Protein AF-A0A3D3GDN1-F1 (afdb_monomer_lite)

pLDDT: mean 72.66, std 16.27, range [39.16, 92.0]

Structure (mmCIF, N/CA/C/O backbone):
data_AF-A0A3D3GDN1-F1
#
_entry.id   AF-A0A3D3GDN1-F1
#
loop_
_atom_site.group_PDB
_atom_site.id
_atom_site.type_symbol
_atom_site.label_atom_id
_atom_site.label_alt_id
_atom_site.label_comp_id
_atom_site.label_asym_id
_atom_site.label_entity_id
_atom_site.label_seq_id
_atom_site.pdbx_PDB_ins_code
_atom_site.Cartn_x
_atom_site.Cartn_y
_atom_site.Cartn_z
_atom_site.occupancy
_atom_site.B_iso_or_equiv
_atom_site.auth_seq_id
_atom_site.auth_comp_id
_atom_site.auth_asym_id
_atom_site.auth_atom_id
_atom_site.pdbx_PDB_model_num
ATOM 1 N N . MET A 1 1 ? 65.503 -4.364 -22.700 1.00 39.16 1 MET A N 1
ATOM 2 C CA . MET A 1 1 ? 64.624 -5.143 -21.797 1.00 39.16 1 MET A CA 1
ATOM 3 C C . MET A 1 1 ? 63.550 -4.217 -21.241 1.00 39.16 1 MET A C 1
ATOM 5 O O . MET A 1 1 ? 63.811 -3.523 -20.273 1.00 39.16 1 MET A O 1
ATOM 9 N N . ALA A 1 2 ? 62.378 -4.130 -21.870 1.00 42.38 2 ALA A N 1
ATOM 10 C CA . ALA A 1 2 ? 61.259 -3.349 -21.335 1.00 42.38 2 ALA A CA 1
ATOM 11 C C . ALA A 1 2 ? 59.944 -3.877 -21.921 1.00 42.38 2 ALA A C 1
ATOM 13 O O . ALA A 1 2 ? 59.512 -3.449 -22.983 1.00 42.38 2 ALA A O 1
ATOM 14 N N . ALA A 1 3 ? 59.339 -4.859 -21.256 1.00 45.28 3 ALA A N 1
ATOM 15 C CA . ALA A 1 3 ? 57.991 -5.328 -21.576 1.00 45.28 3 ALA A CA 1
ATOM 16 C C . ALA A 1 3 ? 57.360 -5.978 -20.339 1.00 45.28 3 ALA A C 1
ATOM 18 O O . ALA A 1 3 ? 57.073 -7.168 -20.299 1.00 45.28 3 ALA A O 1
ATOM 19 N N . LYS A 1 4 ? 57.179 -5.192 -19.282 1.00 48.88 4 LYS A N 1
ATOM 20 C CA . LYS A 1 4 ? 56.295 -5.524 -18.163 1.00 48.88 4 LYS A CA 1
ATOM 21 C C . LYS A 1 4 ? 55.679 -4.210 -17.737 1.00 48.88 4 LYS A C 1
ATOM 23 O O . LYS A 1 4 ? 56.418 -3.378 -17.253 1.00 48.88 4 LYS A O 1
ATOM 28 N N . ILE A 1 5 ? 54.395 -4.022 -18.026 1.00 53.03 5 ILE A N 1
ATOM 29 C CA . ILE A 1 5 ? 53.394 -3.143 -17.380 1.00 53.03 5 ILE A CA 1
ATOM 30 C C . ILE A 1 5 ? 52.288 -2.983 -18.433 1.00 53.03 5 ILE A C 1
ATOM 32 O O . ILE A 1 5 ? 52.270 -1.987 -19.136 1.00 53.03 5 ILE A O 1
ATOM 36 N N . ARG A 1 6 ? 51.416 -3.986 -18.625 1.00 49.91 6 ARG A N 1
ATOM 37 C CA . ARG A 1 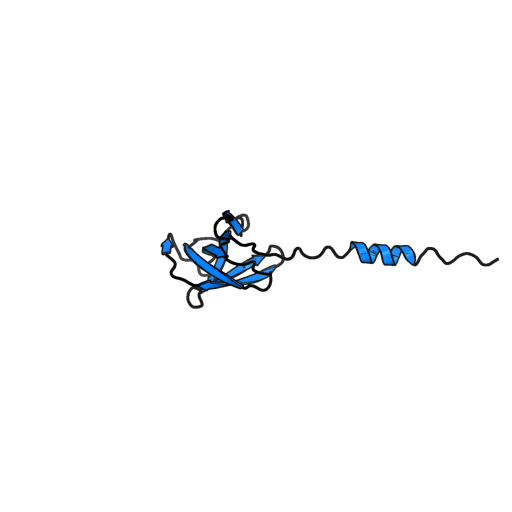6 ? 50.116 -3.835 -19.334 1.00 49.91 6 ARG A CA 1
ATOM 38 C C . ARG A 1 6 ? 49.084 -4.904 -18.930 1.00 49.91 6 ARG A C 1
ATOM 40 O O . ARG A 1 6 ? 48.305 -5.342 -19.760 1.00 49.91 6 ARG A O 1
ATOM 47 N N . PHE A 1 7 ? 49.064 -5.348 -17.671 1.00 47.31 7 PHE A N 1
ATOM 48 C CA . PHE A 1 7 ? 48.069 -6.344 -17.220 1.00 47.31 7 PHE A CA 1
ATOM 49 C C . PHE A 1 7 ? 47.230 -5.926 -16.004 1.00 47.31 7 PHE A C 1
ATOM 51 O O . PHE A 1 7 ? 46.270 -6.608 -15.673 1.00 47.31 7 PHE A O 1
ATOM 58 N N . PHE A 1 8 ? 47.524 -4.783 -15.376 1.00 47.41 8 PHE A N 1
ATOM 59 C CA . PHE A 1 8 ? 46.846 -4.358 -14.140 1.00 47.41 8 PHE A CA 1
ATOM 60 C C . PHE A 1 8 ? 45.649 -3.414 -14.343 1.00 47.41 8 PHE A C 1
ATOM 62 O O . PHE A 1 8 ? 44.930 -3.126 -13.395 1.00 47.41 8 PHE A O 1
ATOM 69 N N . SER A 1 9 ? 45.423 -2.920 -15.566 1.00 50.53 9 SER A N 1
ATOM 70 C CA . SER A 1 9 ? 44.380 -1.917 -15.834 1.00 50.53 9 SER A CA 1
ATOM 71 C C . SER A 1 9 ? 43.056 -2.522 -16.316 1.00 50.53 9 SER A C 1
ATOM 73 O O . SER A 1 9 ? 42.003 -1.950 -16.052 1.00 50.53 9 SER A O 1
ATOM 75 N N . LEU A 1 10 ? 43.075 -3.696 -16.962 1.00 48.72 10 LEU A N 1
ATOM 76 C CA . LEU A 1 10 ? 41.858 -4.300 -17.523 1.00 48.72 10 LEU A CA 1
ATOM 77 C C . LEU A 1 10 ? 40.950 -4.931 -16.452 1.00 48.72 10 LEU A C 1
ATOM 79 O O . LEU A 1 10 ? 39.728 -4.916 -16.582 1.00 48.72 10 LEU A O 1
ATOM 83 N N . THR A 1 11 ? 41.528 -5.451 -15.368 1.00 52.78 11 THR A N 1
ATOM 84 C CA . THR A 1 11 ? 40.791 -6.104 -14.273 1.00 52.78 11 THR A CA 1
ATOM 85 C C . THR A 1 11 ? 40.012 -5.114 -13.405 1.00 52.78 11 THR A C 1
ATOM 87 O O . THR A 1 11 ? 38.911 -5.433 -12.964 1.00 52.78 11 THR A O 1
ATOM 90 N N . LEU A 1 12 ? 40.515 -3.889 -13.219 1.00 51.34 12 LEU A N 1
ATOM 91 C CA . LEU A 1 12 ? 39.821 -2.833 -12.465 1.00 51.34 12 LEU A CA 1
ATOM 92 C C . LEU A 1 12 ? 38.590 -2.269 -13.197 1.00 51.34 12 LEU A C 1
ATOM 94 O O . LEU A 1 12 ? 37.648 -1.805 -12.554 1.00 51.34 12 LEU A O 1
ATOM 98 N N . ILE A 1 13 ? 38.569 -2.335 -14.532 1.00 54.34 13 ILE A N 1
ATOM 99 C CA . ILE A 1 13 ? 37.426 -1.893 -15.346 1.00 54.34 13 ILE A CA 1
ATOM 100 C C . ILE A 1 13 ? 36.314 -2.955 -15.324 1.00 54.34 13 ILE A C 1
ATOM 102 O O . ILE A 1 13 ? 35.144 -2.621 -15.151 1.00 54.34 13 ILE A O 1
ATOM 106 N N . LEU A 1 14 ? 36.672 -4.242 -15.392 1.00 52.06 14 LEU A N 1
ATOM 107 C CA . LEU A 1 14 ? 35.720 -5.356 -15.278 1.00 52.06 14 LEU A CA 1
ATOM 108 C C . LEU A 1 14 ? 35.083 -5.469 -13.878 1.00 52.06 14 LEU A C 1
ATOM 110 O O . LEU A 1 14 ? 33.906 -5.812 -13.777 1.00 52.06 14 LEU A O 1
ATOM 114 N N . LEU A 1 15 ? 35.804 -5.112 -12.807 1.00 48.56 15 LEU A N 1
ATOM 115 C CA . LEU A 1 15 ? 35.264 -5.117 -11.436 1.00 48.56 15 LEU A CA 1
ATOM 116 C C . LEU A 1 15 ? 34.249 -3.981 -11.175 1.00 48.56 15 LEU A C 1
ATOM 118 O O . LEU A 1 15 ? 33.348 -4.126 -10.346 1.00 48.56 15 LEU A O 1
ATOM 122 N N . ASN A 1 16 ? 34.350 -2.869 -11.914 1.00 47.94 16 ASN A N 1
ATOM 123 C CA . ASN A 1 16 ? 33.386 -1.762 -11.849 1.00 47.94 16 ASN A CA 1
ATOM 124 C C . ASN A 1 16 ? 32.097 -2.037 -12.643 1.00 47.94 16 ASN A C 1
ATOM 126 O O . ASN A 1 16 ? 31.041 -1.521 -12.286 1.00 47.94 16 ASN A O 1
ATOM 130 N N . LEU A 1 17 ? 32.148 -2.887 -13.674 1.00 51.25 17 LEU A N 1
ATOM 131 C CA . LEU A 1 17 ? 30.966 -3.264 -14.462 1.00 51.25 17 LEU A CA 1
ATOM 132 C C . LEU A 1 17 ? 30.055 -4.276 -13.747 1.00 51.25 17 LEU A C 1
ATOM 134 O O . LEU A 1 17 ? 28.857 -4.299 -14.006 1.00 51.25 17 LEU A O 1
ATOM 138 N N . PHE A 1 18 ? 30.590 -5.073 -12.816 1.00 48.44 18 PHE A N 1
ATOM 139 C CA . PHE A 1 18 ? 29.822 -6.094 -12.085 1.00 48.44 18 PHE A CA 1
ATOM 140 C C . PHE A 1 18 ? 29.262 -5.641 -10.727 1.00 48.44 18 PHE A C 1
ATOM 142 O O . PHE A 1 18 ? 28.509 -6.385 -10.098 1.00 48.44 18 PHE A O 1
ATOM 149 N N . SER A 1 19 ? 29.598 -4.430 -10.270 1.00 43.94 19 SER A N 1
ATOM 150 C CA . SER A 1 19 ? 29.193 -3.938 -8.942 1.00 43.94 19 SER A CA 1
ATOM 151 C C . SER A 1 19 ? 27.927 -3.076 -8.956 1.00 43.94 19 SER A C 1
ATOM 153 O O . SER A 1 19 ? 27.358 -2.810 -7.899 1.00 43.94 19 SER A O 1
ATOM 155 N N . PHE A 1 20 ? 27.404 -2.715 -10.133 1.00 45.59 20 PHE A N 1
ATOM 156 C CA . PHE A 1 20 ? 26.051 -2.174 -10.257 1.00 45.59 20 PHE A CA 1
ATOM 157 C C . PHE A 1 20 ? 25.032 -3.315 -10.190 1.00 45.59 20 PHE A C 1
ATOM 159 O O . PHE A 1 20 ? 24.314 -3.607 -11.145 1.00 45.59 20 PHE A O 1
ATOM 166 N N . LYS A 1 21 ? 24.924 -3.956 -9.021 1.00 44.03 21 LYS A N 1
ATOM 167 C CA . LYS A 1 21 ? 23.644 -4.542 -8.626 1.00 44.03 21 LYS A CA 1
ATOM 168 C C . LYS A 1 21 ? 22.682 -3.369 -8.471 1.00 44.03 21 LYS A C 1
ATOM 170 O O . LYS A 1 21 ? 22.596 -2.772 -7.402 1.00 44.03 21 LYS A O 1
ATOM 175 N N . LEU A 1 22 ? 22.046 -2.992 -9.584 1.00 46.28 22 LEU A N 1
ATOM 176 C CA . LEU A 1 22 ? 20.913 -2.080 -9.617 1.00 46.28 22 LEU A CA 1
ATOM 177 C C . LEU A 1 22 ? 19.978 -2.518 -8.494 1.00 46.28 22 LEU A C 1
ATOM 179 O O . LEU A 1 22 ? 19.483 -3.646 -8.510 1.00 46.28 22 LEU A O 1
ATOM 183 N N . ALA A 1 23 ? 19.786 -1.640 -7.511 1.00 48.38 23 ALA A N 1
ATOM 184 C CA . ALA A 1 23 ? 18.665 -1.747 -6.601 1.00 48.38 23 ALA A CA 1
ATOM 185 C C . ALA A 1 23 ? 17.435 -2.016 -7.470 1.00 48.38 23 ALA A C 1
ATOM 187 O O . ALA A 1 23 ? 17.150 -1.244 -8.390 1.00 48.38 23 ALA A O 1
ATOM 188 N N . SER A 1 24 ? 16.803 -3.169 -7.263 1.00 52.47 24 SER A N 1
ATOM 189 C CA . SER A 1 24 ? 15.589 -3.551 -7.968 1.00 52.47 24 SER A CA 1
ATOM 190 C C . SER A 1 24 ? 14.617 -2.387 -7.871 1.00 52.47 24 SER A C 1
ATOM 192 O O . SER A 1 24 ? 14.207 -2.020 -6.775 1.00 52.47 24 SER A O 1
ATOM 194 N N . ALA A 1 25 ? 14.300 -1.754 -8.997 1.00 57.72 25 ALA A N 1
ATOM 195 C CA . ALA A 1 25 ? 13.281 -0.724 -9.014 1.00 57.72 25 ALA A CA 1
ATOM 196 C C . ALA A 1 25 ? 11.957 -1.393 -8.624 1.00 57.72 25 ALA A C 1
ATOM 198 O O . ALA A 1 25 ? 11.444 -2.235 -9.358 1.00 57.72 25 ALA A O 1
ATOM 199 N N . PHE A 1 26 ? 11.441 -1.076 -7.439 1.00 69.00 26 PHE A N 1
ATOM 200 C CA . PHE A 1 26 ? 10.121 -1.522 -7.022 1.00 69.00 26 PHE A CA 1
ATOM 201 C C . PHE A 1 26 ? 9.060 -0.831 -7.886 1.00 69.00 26 PHE A C 1
ATOM 203 O O . PHE A 1 26 ? 8.874 0.381 -7.804 1.00 69.00 26 PHE A O 1
ATOM 210 N N . GLU A 1 27 ? 8.384 -1.589 -8.745 1.00 80.69 27 GLU A N 1
ATOM 211 C CA . GLU A 1 27 ? 7.341 -1.081 -9.637 1.00 80.69 27 GLU A CA 1
ATOM 212 C C . GLU A 1 27 ? 6.040 -1.856 -9.412 1.00 80.69 27 GLU A C 1
ATOM 214 O O . GLU A 1 27 ? 6.037 -3.088 -9.323 1.00 80.69 27 GLU A O 1
ATOM 219 N N . LEU A 1 28 ? 4.915 -1.140 -9.342 1.00 83.75 28 LEU A N 1
ATOM 220 C CA . LEU A 1 28 ? 3.599 -1.769 -9.325 1.00 83.75 28 LEU A CA 1
ATOM 221 C C . LEU A 1 28 ? 3.079 -1.867 -10.745 1.00 83.75 28 LEU A C 1
ATOM 223 O O . LEU A 1 28 ? 2.687 -0.871 -11.349 1.00 83.75 28 LEU A O 1
ATOM 227 N N . GLU A 1 29 ? 3.032 -3.081 -11.268 1.00 88.75 29 GLU A N 1
ATOM 228 C CA . GLU A 1 29 ? 2.290 -3.351 -12.494 1.00 88.75 29 GLU A CA 1
ATOM 229 C C . GLU A 1 29 ? 0.790 -3.066 -12.316 1.00 88.75 29 GLU A C 1
ATOM 231 O O . GLU A 1 29 ? 0.281 -2.890 -11.209 1.00 88.75 29 GLU A O 1
ATOM 236 N N . CYS A 1 30 ? 0.046 -3.038 -13.416 1.00 89.88 30 CYS A N 1
ATOM 237 C CA . CYS A 1 30 ? -1.406 -2.935 -13.331 1.00 89.88 30 CYS A CA 1
ATOM 238 C C . CYS A 1 30 ? -2.009 -4.195 -12.662 1.00 89.88 30 CYS A C 1
ATOM 240 O O . CYS A 1 30 ? -1.522 -5.324 -12.835 1.00 89.88 30 CYS A O 1
ATOM 242 N N . GLY A 1 31 ? -3.059 -4.012 -11.858 1.00 91.25 31 GLY A N 1
ATOM 243 C CA . GLY A 1 31 ? -3.713 -5.091 -11.120 1.00 91.25 31 GLY A CA 1
ATOM 244 C C . GLY A 1 31 ? -4.353 -4.667 -9.799 1.00 91.25 31 GLY A C 1
ATOM 245 O O . GLY A 1 31 ? -4.387 -3.495 -9.446 1.00 91.25 31 GLY A O 1
ATOM 246 N N . VAL A 1 32 ? -4.870 -5.645 -9.058 1.00 91.56 32 VAL A N 1
ATOM 247 C CA . VAL A 1 32 ? -5.396 -5.466 -7.698 1.00 91.56 32 VAL A CA 1
ATOM 248 C C . VAL A 1 32 ? -4.379 -5.986 -6.696 1.00 91.56 32 VAL A C 1
ATOM 250 O O . VAL A 1 32 ? -3.838 -7.082 -6.871 1.00 91.56 32 VAL A O 1
ATOM 253 N N . TYR A 1 33 ? -4.161 -5.218 -5.636 1.00 90.00 33 TYR A N 1
ATOM 254 C CA . TYR A 1 33 ? -3.122 -5.459 -4.649 1.00 90.00 33 TYR A CA 1
ATOM 255 C C . TYR A 1 33 ? -3.660 -5.340 -3.231 1.00 90.00 33 TYR A C 1
ATOM 257 O O . TYR A 1 33 ? -4.469 -4.463 -2.949 1.00 90.00 33 TYR A O 1
ATOM 265 N N . GLU A 1 34 ? -3.176 -6.206 -2.349 1.00 89.38 34 GLU A N 1
ATOM 266 C CA . GLU A 1 34 ? -3.214 -6.010 -0.901 1.00 89.38 34 GLU A CA 1
ATOM 267 C C . GLU A 1 34 ? -1.847 -5.505 -0.454 1.00 89.38 34 GLU A C 1
ATOM 269 O O . GLU A 1 34 ? -0.822 -6.117 -0.759 1.00 89.38 34 GLU A O 1
ATOM 274 N N . ILE A 1 35 ? -1.834 -4.367 0.231 1.00 87.94 35 ILE A N 1
ATOM 275 C CA . ILE A 1 35 ? -0.616 -3.645 0.585 1.00 87.94 35 ILE A CA 1
ATOM 276 C C . ILE A 1 35 ? -0.660 -3.303 2.064 1.00 87.94 35 ILE A C 1
ATOM 278 O O . ILE A 1 35 ? -1.633 -2.720 2.529 1.00 87.94 35 ILE A O 1
ATOM 282 N N . ILE A 1 36 ? 0.395 -3.634 2.795 1.00 85.94 36 ILE A N 1
ATOM 283 C CA . ILE A 1 36 ? 0.551 -3.249 4.192 1.00 85.94 36 ILE A CA 1
ATOM 284 C C . ILE A 1 36 ? 1.480 -2.048 4.246 1.00 85.94 36 ILE A C 1
ATOM 286 O O . ILE A 1 36 ? 2.626 -2.115 3.808 1.00 85.94 36 ILE A O 1
ATOM 290 N N . GLY A 1 37 ? 0.982 -0.939 4.776 1.00 85.38 37 GLY A N 1
ATOM 291 C CA . GLY A 1 37 ? 1.748 0.297 4.849 1.00 85.38 37 GLY A CA 1
ATOM 292 C C . GLY A 1 37 ? 1.145 1.294 5.820 1.00 85.38 37 GLY A C 1
ATOM 293 O O . GLY A 1 37 ? 0.123 1.035 6.456 1.00 85.38 37 GLY A O 1
ATOM 294 N N . ARG A 1 38 ? 1.785 2.455 5.943 1.00 85.31 38 ARG A N 1
ATOM 295 C CA . ARG A 1 38 ? 1.243 3.548 6.755 1.00 85.31 38 ARG A CA 1
ATOM 296 C C . ARG A 1 38 ? 0.221 4.304 5.920 1.00 85.31 38 ARG A C 1
ATOM 298 O O . ARG A 1 38 ? 0.600 4.935 4.937 1.00 85.31 38 ARG A O 1
ATOM 305 N N . TYR A 1 39 ? -1.047 4.234 6.303 1.00 85.12 39 TYR A N 1
ATOM 306 C CA . TYR A 1 39 ? -2.128 4.929 5.614 1.00 85.12 39 TYR A CA 1
ATOM 307 C C . TYR A 1 39 ? -2.500 6.198 6.378 1.00 85.12 39 TYR 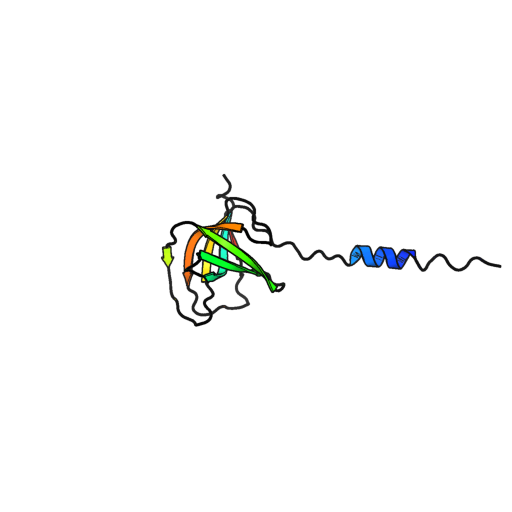A C 1
ATOM 309 O O . TYR A 1 39 ? -2.848 6.152 7.555 1.00 85.12 39 TYR A O 1
ATOM 317 N N . ASP A 1 40 ? -2.398 7.325 5.693 1.00 85.00 40 ASP A N 1
ATOM 318 C CA . ASP A 1 40 ? -2.929 8.611 6.110 1.00 85.00 40 ASP A CA 1
ATOM 319 C C . ASP A 1 40 ? -4.336 8.742 5.521 1.00 85.00 40 ASP A C 1
ATOM 321 O O . ASP A 1 40 ? -4.501 8.933 4.313 1.00 85.00 40 ASP A O 1
ATOM 325 N N . SER A 1 41 ? -5.355 8.582 6.364 1.00 80.44 41 SER A N 1
ATOM 326 C CA . SER A 1 41 ? -6.753 8.636 5.936 1.00 80.44 41 SER A CA 1
ATOM 327 C C . SER A 1 41 ? -7.232 10.043 5.587 1.00 80.44 41 SER A C 1
ATOM 329 O O . SER A 1 41 ? -8.184 10.162 4.820 1.00 80.44 41 SER A O 1
ATOM 331 N N . GLU A 1 42 ? -6.604 11.084 6.141 1.00 84.00 42 GLU A N 1
ATOM 332 C CA . GLU A 1 42 ? -6.965 12.481 5.872 1.00 84.00 42 GLU A CA 1
ATOM 333 C C . GLU A 1 42 ? -6.549 12.865 4.454 1.00 84.00 42 GLU A C 1
ATOM 335 O O . GLU A 1 42 ? -7.351 13.392 3.685 1.00 84.00 42 GLU A O 1
ATOM 340 N N . ASN A 1 43 ? -5.316 12.512 4.082 1.00 85.19 43 ASN A N 1
ATOM 341 C CA . ASN A 1 43 ? -4.761 12.803 2.760 1.00 85.19 43 ASN A CA 1
ATOM 342 C C . ASN A 1 43 ? -4.979 11.673 1.739 1.00 85.19 43 ASN A C 1
ATOM 344 O O . ASN A 1 43 ? -4.629 11.824 0.570 1.00 85.19 43 ASN A O 1
ATOM 348 N N . GLN A 1 44 ? -5.537 10.537 2.170 1.00 88.19 44 GLN A N 1
ATOM 349 C CA . GLN A 1 44 ? -5.687 9.312 1.377 1.00 88.19 44 GLN A CA 1
ATOM 350 C C . GLN A 1 44 ? -4.354 8.828 0.778 1.00 88.19 44 GLN A C 1
ATOM 352 O O . GLN A 1 44 ? -4.292 8.392 -0.370 1.00 88.19 44 GLN A O 1
ATOM 357 N N . ILE A 1 45 ? -3.267 8.897 1.551 1.00 89.12 45 ILE A N 1
ATOM 358 C CA . ILE A 1 45 ? -1.927 8.490 1.103 1.00 89.12 45 ILE A CA 1
ATOM 359 C C . ILE A 1 45 ? -1.513 7.209 1.818 1.00 89.12 45 ILE A C 1
ATOM 361 O O . ILE A 1 45 ? -1.466 7.156 3.044 1.00 89.12 45 ILE A O 1
ATOM 365 N N . LEU A 1 46 ? -1.150 6.182 1.053 1.00 88.31 46 LEU A N 1
ATOM 366 C CA . LEU A 1 46 ? -0.518 4.976 1.577 1.00 88.31 46 LEU A CA 1
ATOM 367 C C . LEU A 1 46 ? 0.984 5.004 1.301 1.00 88.31 46 LEU A C 1
ATOM 369 O O . LEU A 1 46 ? 1.417 5.026 0.152 1.00 88.31 46 LEU A O 1
ATOM 373 N N . TRP A 1 47 ? 1.778 4.945 2.362 1.00 87.06 47 TRP A N 1
ATOM 374 C CA . TRP A 1 47 ? 3.224 4.791 2.280 1.00 87.06 47 TRP A CA 1
ATOM 375 C C . TRP A 1 47 ? 3.583 3.312 2.309 1.00 87.06 47 TRP A C 1
ATOM 377 O O . TRP A 1 47 ? 3.432 2.645 3.337 1.00 87.06 47 TRP A O 1
ATOM 387 N N . VAL A 1 48 ? 4.066 2.820 1.171 1.00 82.62 48 VAL A N 1
ATOM 388 C CA . VAL A 1 48 ? 4.548 1.447 1.002 1.00 82.62 48 VAL A CA 1
ATOM 389 C C . VAL A 1 48 ? 6.050 1.439 1.240 1.00 82.62 48 VAL A C 1
ATOM 391 O O . VAL A 1 48 ? 6.772 2.223 0.622 1.00 82.62 48 VAL A O 1
ATOM 394 N N . TYR A 1 49 ? 6.522 0.589 2.147 1.00 74.94 49 TYR A N 1
ATOM 395 C CA . TYR A 1 49 ? 7.943 0.473 2.451 1.00 74.94 49 TYR A CA 1
ATOM 396 C C . TYR A 1 49 ? 8.537 -0.675 1.633 1.00 74.94 49 TYR A C 1
ATOM 398 O O . TYR A 1 49 ? 8.063 -1.806 1.678 1.00 74.94 49 TYR A O 1
ATOM 406 N N . GLU A 1 50 ? 9.585 -0.398 0.869 1.00 66.81 50 GLU A N 1
ATOM 407 C CA . GLU A 1 50 ? 10.412 -1.452 0.292 1.00 66.81 50 GLU A CA 1
ATOM 408 C C . GLU A 1 50 ? 11.373 -1.987 1.369 1.00 66.81 50 GLU A C 1
ATOM 410 O O . GLU A 1 50 ? 11.753 -1.269 2.301 1.00 66.81 50 GLU A O 1
ATOM 415 N N . SER A 1 51 ? 11.836 -3.233 1.226 1.00 55.88 51 SER A N 1
ATOM 416 C CA . SER A 1 51 ? 12.853 -3.848 2.096 1.00 55.88 51 SER A CA 1
ATOM 417 C C . SER A 1 51 ? 14.163 -3.048 2.206 1.00 55.88 51 SER A C 1
ATOM 419 O O . SER A 1 51 ? 14.976 -3.324 3.081 1.00 55.88 51 SER A O 1
ATOM 421 N N . THR A 1 52 ? 14.382 -2.066 1.326 1.00 53.31 52 THR A N 1
ATOM 422 C CA . THR A 1 52 ? 15.589 -1.231 1.203 1.00 53.31 52 THR A CA 1
ATOM 423 C C . THR A 1 52 ? 15.464 0.160 1.848 1.00 53.31 52 THR A C 1
ATOM 425 O O . THR A 1 52 ? 16.331 1.003 1.637 1.00 53.31 52 THR A O 1
ATOM 428 N N . ASN A 1 53 ? 14.426 0.418 2.658 1.00 54.59 53 ASN A N 1
ATOM 429 C CA . ASN A 1 53 ? 14.073 1.730 3.244 1.00 54.59 53 ASN A CA 1
ATOM 430 C C . ASN A 1 53 ? 13.513 2.770 2.256 1.00 54.59 53 ASN A C 1
ATOM 432 O O . ASN A 1 53 ? 13.193 3.889 2.672 1.00 54.59 53 ASN A O 1
ATOM 436 N N . ALA A 1 54 ? 13.345 2.428 0.978 1.00 59.09 54 ALA A N 1
ATOM 437 C CA . ALA A 1 54 ? 12.623 3.281 0.044 1.00 59.09 54 ALA A CA 1
ATOM 438 C C . ALA A 1 54 ? 11.131 3.316 0.416 1.00 59.09 54 ALA A C 1
ATOM 440 O O . ALA A 1 54 ? 10.527 2.287 0.719 1.00 59.09 54 ALA A O 1
ATOM 441 N N . ARG A 1 55 ? 10.536 4.514 0.423 1.00 74.88 55 ARG A N 1
ATOM 442 C CA . ARG A 1 55 ? 9.095 4.702 0.627 1.00 74.88 55 ARG A CA 1
ATOM 443 C C . ARG A 1 55 ? 8.468 5.130 -0.684 1.00 74.88 55 ARG A C 1
ATOM 445 O O . ARG A 1 55 ? 8.856 6.156 -1.236 1.00 74.88 55 ARG A O 1
ATOM 452 N N . MET A 1 56 ? 7.477 4.379 -1.135 1.00 85.00 56 MET A N 1
ATOM 453 C CA . MET A 1 56 ? 6.691 4.717 -2.310 1.00 85.00 56 MET A CA 1
ATOM 454 C C . MET A 1 56 ? 5.329 5.268 -1.859 1.00 85.00 56 MET A C 1
ATOM 456 O O . MET A 1 56 ? 4.545 4.520 -1.263 1.00 85.00 56 MET A O 1
ATOM 460 N N . PRO A 1 57 ? 5.033 6.559 -2.099 1.00 88.56 57 PRO A N 1
ATOM 461 C CA . PRO A 1 57 ? 3.721 7.125 -1.813 1.00 88.56 57 PRO A CA 1
ATOM 462 C C . PRO A 1 57 ? 2.698 6.696 -2.867 1.00 88.56 57 PRO A C 1
ATOM 464 O O . PRO A 1 57 ? 2.915 6.850 -4.069 1.00 88.56 57 PRO A O 1
ATOM 467 N N . LEU A 1 58 ? 1.550 6.205 -2.413 1.00 89.69 58 LEU A N 1
ATOM 468 C CA . LEU A 1 58 ? 0.387 5.945 -3.251 1.00 89.69 58 LEU A CA 1
ATOM 469 C C . LEU A 1 58 ? -0.744 6.889 -2.867 1.00 89.69 58 LEU A C 1
ATOM 471 O O . LEU A 1 58 ? -1.310 6.765 -1.783 1.00 89.69 58 LEU A O 1
ATOM 475 N N . SER A 1 59 ? -1.085 7.807 -3.769 1.00 91.44 59 SER A N 1
ATOM 476 C CA . SER A 1 59 ? -2.283 8.636 -3.654 1.00 91.44 59 SER A CA 1
ATOM 477 C C . SER A 1 59 ? -3.502 7.799 -4.014 1.00 91.44 59 SER A C 1
ATOM 479 O O . SER A 1 59 ? -3.635 7.308 -5.139 1.00 91.44 59 SER A O 1
ATOM 481 N N . LEU A 1 60 ? -4.390 7.609 -3.052 1.00 91.56 60 LEU A N 1
ATOM 482 C CA . LEU A 1 60 ? -5.552 6.757 -3.203 1.00 91.56 60 LEU A CA 1
ATOM 483 C C . LEU A 1 60 ? -6.780 7.599 -3.531 1.00 91.56 60 LEU A C 1
ATOM 485 O O . LEU A 1 60 ? -7.001 8.635 -2.920 1.00 91.56 60 LEU A O 1
ATOM 489 N N . PHE A 1 61 ? -7.578 7.158 -4.502 1.00 90.50 61 PHE A N 1
ATOM 490 C CA . PHE A 1 61 ? -8.824 7.833 -4.869 1.00 90.50 61 PHE A CA 1
ATOM 491 C C . PHE A 1 61 ? -10.016 6.879 -4.835 1.00 90.50 61 PHE A C 1
ATOM 493 O O . PHE A 1 61 ? -9.895 5.685 -5.112 1.00 90.50 61 PHE A O 1
ATOM 500 N N . GLY A 1 62 ? -11.198 7.427 -4.561 1.00 86.50 62 GLY A N 1
ATOM 501 C CA . GLY A 1 62 ? -12.448 6.674 -4.480 1.00 86.50 62 GLY A CA 1
ATOM 502 C C . GLY A 1 62 ? -12.915 6.439 -3.045 1.00 86.50 62 GLY A C 1
ATOM 503 O O . GLY A 1 62 ? -12.251 6.802 -2.079 1.00 86.50 62 GLY A O 1
ATOM 504 N N . LYS A 1 63 ? -14.113 5.863 -2.910 1.00 79.75 63 LYS A N 1
ATOM 505 C CA . LYS A 1 63 ? -14.697 5.537 -1.606 1.00 79.75 63 LYS A CA 1
ATOM 506 C C . LYS A 1 63 ? -14.243 4.143 -1.186 1.00 79.75 63 LYS A C 1
ATOM 508 O O . LYS A 1 63 ? -14.471 3.188 -1.923 1.00 79.75 63 LYS A O 1
ATOM 513 N N . ALA A 1 64 ? -13.634 4.046 -0.010 1.00 71.94 64 ALA A N 1
ATOM 514 C CA . ALA A 1 64 ? -13.294 2.776 0.617 1.00 71.94 64 ALA A CA 1
ATOM 515 C C . ALA A 1 64 ? -14.428 2.296 1.513 1.00 71.94 64 ALA A C 1
ATOM 517 O O . ALA A 1 64 ? -15.076 3.105 2.182 1.00 71.94 64 ALA A O 1
ATOM 518 N N . THR A 1 65 ? -14.574 0.983 1.624 1.00 79.75 65 THR A N 1
ATOM 519 C CA . THR A 1 65 ? -15.202 0.391 2.805 1.00 79.75 65 THR A CA 1
ATOM 520 C C . THR A 1 65 ? -14.118 0.162 3.858 1.00 79.75 65 THR A C 1
ATOM 522 O O . THR A 1 65 ? -13.058 -0.385 3.547 1.00 79.75 65 THR A O 1
ATOM 525 N N . LEU A 1 66 ? -14.361 0.623 5.086 1.00 75.19 66 LEU A N 1
ATOM 526 C CA . LEU A 1 66 ? -13.528 0.290 6.240 1.00 75.19 66 LEU A CA 1
ATOM 527 C C . LEU A 1 66 ? -14.047 -1.006 6.857 1.00 75.19 66 LEU A C 1
ATOM 529 O O . LEU A 1 66 ? -15.228 -1.100 7.196 1.00 75.19 66 LEU A O 1
ATOM 533 N N . THR A 1 67 ? -13.172 -1.993 6.993 1.00 74.38 67 THR A N 1
ATOM 534 C CA . THR A 1 67 ? -13.502 -3.311 7.544 1.00 74.38 67 THR A CA 1
ATOM 535 C C . THR A 1 67 ? -12.462 -3.706 8.594 1.00 74.38 67 THR A C 1
ATOM 537 O O . THR A 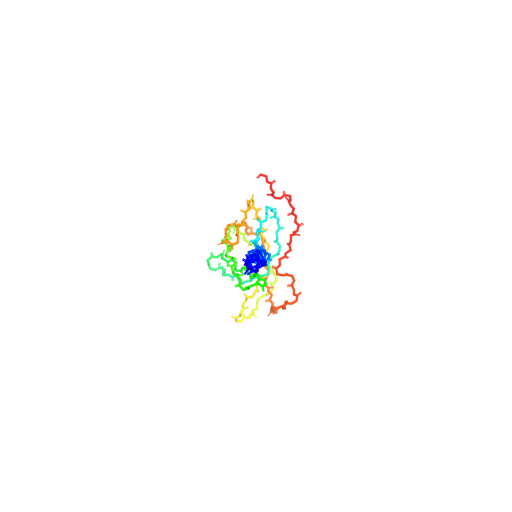1 67 ? -11.265 -3.500 8.422 1.00 74.38 67 THR A O 1
ATOM 540 N N . GLY A 1 68 ? -12.899 -4.270 9.724 1.00 66.44 68 GLY A N 1
ATOM 541 C CA . GLY A 1 68 ? -11.981 -4.665 10.805 1.00 66.44 68 GLY A CA 1
ATOM 542 C C . GLY A 1 68 ? -11.417 -3.494 11.633 1.00 66.44 68 GLY A C 1
ATOM 543 O O . GLY A 1 68 ? -11.871 -2.359 11.516 1.00 66.44 68 GLY A O 1
ATOM 544 N N . PHE A 1 69 ? -10.479 -3.781 12.545 1.00 62.47 69 PHE A N 1
ATOM 545 C CA . PHE A 1 69 ? -10.198 -2.932 13.720 1.00 62.47 69 PHE A CA 1
ATOM 546 C C . PHE A 1 69 ? -8.924 -2.064 13.666 1.00 62.47 69 PHE A C 1
ATOM 548 O O . PHE A 1 69 ? -7.872 -2.489 13.197 1.00 62.47 69 PHE A O 1
ATOM 555 N N . LEU A 1 70 ? -9.033 -0.882 14.294 1.00 57.84 70 LEU A N 1
ATOM 556 C CA . LEU A 1 70 ? -7.986 0.048 14.768 1.00 57.84 70 LEU A CA 1
ATOM 557 C C . LEU A 1 70 ? -8.231 0.255 16.283 1.00 57.84 70 LEU A C 1
ATOM 559 O O . LEU A 1 70 ? -9.409 0.356 16.633 1.00 57.84 70 LEU A O 1
ATOM 563 N N . PRO A 1 71 ? -7.223 0.325 17.189 1.00 50.28 71 PRO A N 1
ATOM 564 C CA . PRO A 1 71 ? -6.166 1.344 17.118 1.00 50.28 71 PRO A CA 1
ATOM 565 C C . PRO A 1 71 ? -4.756 0.931 17.608 1.00 50.28 71 PRO A C 1
ATOM 567 O O . PRO A 1 71 ? -4.587 0.126 18.521 1.00 50.28 71 PRO A O 1
ATOM 570 N N . GLY A 1 72 ? -3.739 1.619 17.079 1.00 51.25 72 GLY A N 1
ATOM 571 C CA . GLY A 1 72 ? -2.414 1.769 17.687 1.00 51.25 72 GLY A CA 1
ATOM 572 C C . GLY A 1 72 ? -1.776 3.093 17.246 1.00 51.25 72 GLY A C 1
ATOM 573 O O . GLY A 1 72 ? -2.038 3.578 16.155 1.00 51.25 72 GLY A O 1
ATOM 574 N N . SER A 1 73 ? -0.920 3.712 18.062 1.00 55.16 73 SER A N 1
ATOM 575 C CA . SER A 1 73 ? -0.308 5.030 17.767 1.00 55.16 73 SER A CA 1
ATOM 576 C C . SER A 1 73 ? 0.580 5.066 16.508 1.00 55.16 73 SER A C 1
ATOM 578 O O . SER A 1 73 ? 1.040 6.126 16.087 1.00 55.16 73 SER A O 1
ATOM 580 N N . THR A 1 74 ? 0.819 3.909 15.890 1.00 59.97 74 THR A N 1
ATOM 581 C CA . THR A 1 74 ? 1.675 3.688 14.721 1.00 59.97 74 THR A CA 1
ATOM 582 C C . THR A 1 74 ? 0.927 2.875 13.658 1.00 59.97 74 THR A C 1
ATOM 584 O O . THR A 1 74 ? 1.376 1.811 13.233 1.00 59.97 74 THR A O 1
ATOM 587 N N . ASN A 1 75 ? -0.251 3.356 13.247 1.00 66.12 75 ASN A N 1
ATOM 588 C CA . ASN A 1 75 ? -1.171 2.609 12.389 1.00 66.12 75 ASN A CA 1
ATOM 589 C C . ASN A 1 75 ? -0.522 2.166 11.061 1.00 66.12 75 ASN A C 1
ATOM 591 O O . ASN A 1 75 ? -0.313 2.956 10.134 1.00 66.12 75 ASN A O 1
ATOM 595 N N . HIS A 1 76 ? -0.227 0.874 10.972 1.00 78.56 76 HIS A N 1
ATOM 596 C CA . HIS A 1 76 ? -0.105 0.200 9.691 1.00 78.56 76 HIS A CA 1
ATOM 597 C C . HIS A 1 76 ? -1.499 -0.288 9.309 1.00 78.56 76 HIS A C 1
ATOM 599 O O . HIS A 1 76 ? -2.319 -0.602 10.168 1.00 78.56 76 HIS A O 1
ATOM 605 N N . TYR A 1 77 ? -1.771 -0.326 8.017 1.00 82.69 77 TYR A N 1
ATOM 606 C CA . TYR A 1 77 ? -3.049 -0.737 7.467 1.00 82.69 77 TYR A CA 1
ATOM 607 C C . TYR A 1 77 ? -2.784 -1.715 6.352 1.00 82.69 77 TYR A C 1
ATOM 609 O O . TYR A 1 77 ? -1.871 -1.505 5.553 1.00 82.69 77 TYR A O 1
ATOM 617 N N . ARG A 1 78 ? -3.623 -2.742 6.267 1.00 86.56 78 ARG A N 1
ATOM 618 C CA . ARG A 1 78 ? -3.737 -3.537 5.056 1.00 86.56 78 ARG A CA 1
ATOM 619 C C . ARG A 1 78 ? -4.755 -2.845 4.158 1.00 86.56 78 ARG A C 1
ATOM 621 O O . ARG A 1 78 ? -5.937 -2.778 4.467 1.00 86.56 78 ARG A O 1
ATOM 628 N N . VAL A 1 79 ? -4.294 -2.314 3.042 1.00 87.94 79 VAL A N 1
ATOM 629 C CA . VAL A 1 79 ? -5.113 -1.575 2.088 1.00 87.94 79 VAL A CA 1
ATOM 630 C C . VAL A 1 79 ? -5.213 -2.369 0.800 1.00 87.94 79 VAL A C 1
ATOM 632 O O . VAL A 1 79 ? -4.206 -2.804 0.237 1.00 87.94 79 VAL A O 1
ATOM 635 N N . LYS A 1 80 ? -6.440 -2.546 0.318 1.00 90.62 80 LYS A N 1
ATOM 636 C CA .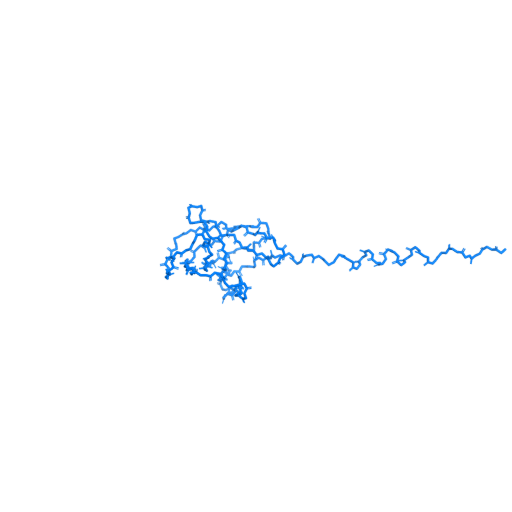 LYS A 1 80 ? -6.714 -3.144 -0.981 1.00 90.62 80 LYS A CA 1
ATOM 637 C C . LYS A 1 80 ? -6.873 -2.039 -2.010 1.00 90.62 80 LYS A C 1
ATOM 639 O O . LYS A 1 80 ? -7.746 -1.178 -1.876 1.00 90.62 80 LYS A O 1
ATOM 644 N N . VAL A 1 81 ? -6.044 -2.069 -3.045 1.00 90.94 81 VAL A N 1
ATOM 645 C CA . VAL A 1 81 ? -6.016 -1.039 -4.087 1.00 90.94 81 VAL A CA 1
ATOM 646 C C . VAL A 1 81 ? -6.097 -1.649 -5.478 1.00 90.94 81 VAL A C 1
ATOM 648 O O . VAL A 1 81 ? -5.654 -2.775 -5.703 1.00 90.94 81 VAL A O 1
ATOM 651 N N . ALA A 1 82 ? -6.642 -0.888 -6.421 1.00 91.38 82 ALA A N 1
ATOM 652 C CA . ALA A 1 82 ? -6.611 -1.202 -7.841 1.00 91.38 82 ALA A CA 1
ATOM 653 C C . ALA A 1 82 ? -5.688 -0.224 -8.572 1.00 91.38 82 ALA A C 1
ATOM 655 O O . ALA A 1 82 ? -5.894 0.989 -8.564 1.00 91.38 82 ALA A O 1
ATOM 656 N N . VAL A 1 83 ? -4.667 -0.765 -9.216 1.00 90.12 83 VAL A N 1
ATOM 657 C CA . VAL A 1 83 ? -3.689 -0.046 -10.021 1.00 90.12 83 VAL A CA 1
ATOM 658 C C . VAL A 1 83 ? -4.075 -0.225 -11.485 1.00 90.12 83 VAL A C 1
ATOM 660 O O . VAL A 1 83 ? -3.970 -1.318 -12.038 1.00 90.12 83 VAL A O 1
ATOM 663 N N . ASN A 1 84 ? -4.537 0.852 -12.118 1.00 87.38 84 ASN A N 1
ATOM 664 C CA . ASN A 1 84 ? -4.998 0.815 -13.513 1.00 87.38 84 ASN A CA 1
ATOM 665 C C . ASN A 1 84 ? -3.858 1.052 -14.516 1.00 87.38 84 ASN A C 1
ATOM 667 O O . ASN A 1 84 ? -3.982 0.729 -15.691 1.00 87.38 84 ASN A O 1
ATOM 671 N N . LYS A 1 85 ? -2.747 1.639 -14.061 1.00 86.69 85 LYS A N 1
ATOM 672 C CA . LYS A 1 85 ? -1.548 1.917 -14.857 1.00 86.69 85 LYS A CA 1
ATOM 673 C C . LYS A 1 85 ? -0.317 1.638 -14.017 1.00 86.69 85 LYS A C 1
ATOM 675 O O . LYS A 1 85 ? -0.366 1.828 -12.809 1.00 86.69 85 LYS A O 1
ATOM 680 N N . LYS A 1 86 ? 0.772 1.225 -14.662 1.00 87.50 86 LYS A N 1
ATOM 681 C CA . LYS A 1 86 ? 2.046 0.952 -13.997 1.00 87.50 86 LYS A CA 1
ATOM 682 C C . LYS A 1 86 ? 2.497 2.147 -13.141 1.00 87.50 86 LYS A C 1
ATOM 684 O O . LYS A 1 86 ? 2.506 3.276 -13.633 1.00 87.50 86 LYS A O 1
ATOM 689 N N . ILE A 1 87 ? 2.866 1.893 -11.885 1.00 87.12 87 ILE A N 1
ATOM 690 C CA . ILE A 1 87 ? 3.340 2.901 -10.929 1.00 87.12 87 ILE A CA 1
ATOM 691 C C . ILE A 1 87 ? 4.837 2.685 -10.677 1.00 87.12 87 ILE A C 1
ATOM 693 O O . ILE A 1 87 ? 5.224 1.592 -10.255 1.00 87.12 87 ILE A O 1
ATOM 697 N N . PRO A 1 88 ? 5.686 3.697 -10.925 1.00 83.69 88 PRO A N 1
ATOM 698 C CA . PRO A 1 88 ? 7.116 3.607 -10.660 1.00 83.69 88 PRO A CA 1
ATOM 699 C C . PRO A 1 88 ? 7.424 3.727 -9.161 1.00 83.69 88 PRO A C 1
ATOM 701 O O . PRO A 1 88 ? 6.609 4.207 -8.373 1.00 83.69 88 PRO A O 1
ATOM 704 N N . ASN A 1 89 ? 8.661 3.410 -8.781 1.00 77.88 89 ASN A N 1
ATOM 705 C CA . ASN A 1 89 ? 9.169 3.500 -7.403 1.00 77.88 89 ASN A CA 1
ATOM 706 C C . ASN A 1 89 ? 9.041 4.885 -6.733 1.00 77.88 89 ASN A C 1
ATOM 708 O O . ASN A 1 89 ? 9.148 4.993 -5.514 1.00 77.88 89 ASN A O 1
ATOM 712 N N . ARG A 1 90 ? 8.807 5.952 -7.508 1.00 82.12 90 ARG A N 1
ATOM 713 C CA . ARG A 1 90 ? 8.589 7.320 -7.004 1.00 82.12 90 ARG A CA 1
ATOM 714 C C . ARG A 1 90 ? 7.165 7.567 -6.503 1.00 82.12 90 ARG A C 1
ATOM 716 O O . ARG A 1 90 ? 6.906 8.630 -5.947 1.00 82.12 90 ARG A O 1
ATOM 723 N N . GLY A 1 91 ? 6.264 6.607 -6.692 1.00 85.69 91 GLY A N 1
ATOM 724 C CA . GLY A 1 91 ? 4.8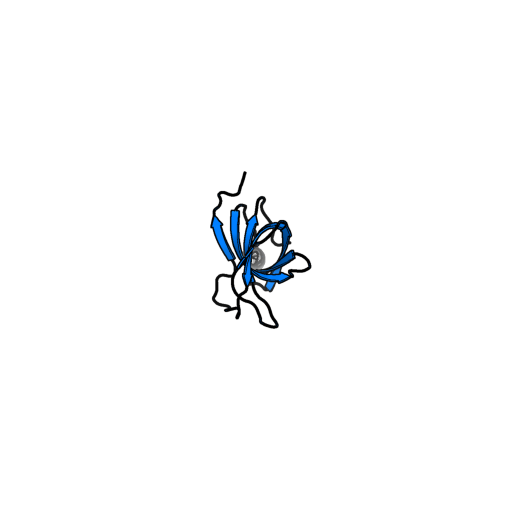60 6.728 -6.331 1.00 85.69 91 GLY A CA 1
ATOM 725 C C . GLY A 1 91 ? 3.949 7.034 -7.512 1.00 85.69 91 GLY A C 1
ATOM 726 O O . GLY A 1 91 ? 4.379 7.163 -8.660 1.00 85.69 91 GLY A O 1
ATOM 727 N N . GLY A 1 92 ? 2.656 7.109 -7.218 1.00 90.06 92 GLY A N 1
ATOM 728 C CA . GLY A 1 92 ? 1.604 7.306 -8.210 1.00 90.06 92 GLY A CA 1
ATOM 729 C C . GLY A 1 92 ? 0.221 7.218 -7.585 1.00 90.06 92 GLY A C 1
ATOM 730 O O . GLY A 1 92 ? 0.072 7.384 -6.374 1.00 90.06 92 GLY A O 1
ATOM 731 N N . SER A 1 93 ? -0.795 6.956 -8.406 1.00 90.94 93 SER A N 1
ATOM 732 C CA . SER A 1 93 ? -2.181 6.881 -7.951 1.00 90.94 93 SER A CA 1
ATOM 733 C C . SER A 1 93 ? -2.801 5.502 -8.141 1.00 90.94 93 SER A C 1
ATOM 735 O O . SER A 1 93 ? -2.567 4.821 -9.139 1.00 90.94 93 SER A O 1
ATOM 737 N N . ALA A 1 94 ? -3.630 5.099 -7.180 1.00 91.44 94 ALA A N 1
ATOM 738 C CA . ALA A 1 94 ? -4.379 3.850 -7.225 1.00 91.44 94 ALA A CA 1
ATOM 739 C C . ALA A 1 94 ? -5.808 4.064 -6.715 1.00 91.44 94 ALA A C 1
ATOM 741 O O . ALA A 1 94 ? -6.067 4.920 -5.872 1.00 91.44 94 ALA A O 1
ATOM 742 N N . LYS A 1 95 ? -6.758 3.279 -7.217 1.00 92.00 95 LYS A N 1
ATOM 743 C CA . LYS A 1 95 ? -8.129 3.297 -6.712 1.00 92.00 95 LYS A CA 1
ATOM 744 C C . LYS A 1 95 ? -8.175 2.576 -5.372 1.00 92.00 95 LYS A C 1
ATOM 746 O O . LYS A 1 95 ? -7.762 1.421 -5.282 1.00 92.00 95 LYS A O 1
ATOM 751 N N . LEU A 1 96 ? -8.723 3.223 -4.357 1.00 90.94 96 LEU A N 1
ATOM 752 C CA . LEU A 1 96 ? -8.986 2.603 -3.069 1.00 90.94 96 LEU A CA 1
ATOM 753 C C . LEU A 1 96 ? -10.187 1.664 -3.175 1.00 90.94 96 LEU A C 1
ATOM 755 O O . LEU A 1 96 ? -11.246 2.069 -3.656 1.00 90.94 96 LEU A O 1
ATOM 759 N N . LEU A 1 97 ? -10.016 0.413 -2.748 1.00 90.38 97 LEU A N 1
ATOM 760 C CA . LEU A 1 97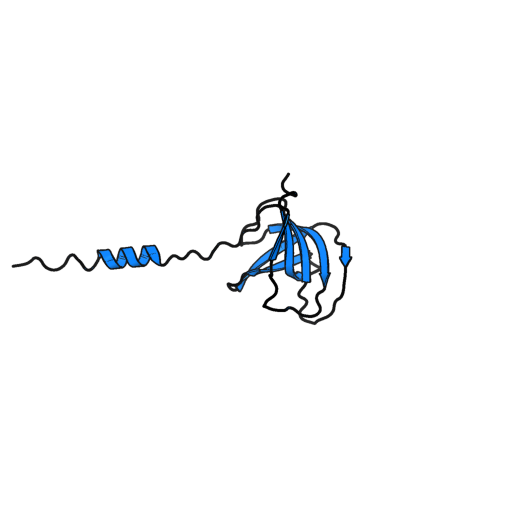 ? -11.097 -0.572 -2.700 1.00 90.38 97 LEU A CA 1
ATOM 761 C C . LEU A 1 97 ? -11.536 -0.825 -1.258 1.00 90.38 97 LEU A C 1
ATOM 763 O O . LEU A 1 97 ? -12.725 -0.774 -0.957 1.00 90.38 97 LEU A O 1
ATOM 767 N N . GLU A 1 98 ? -10.580 -1.070 -0.365 1.00 89.81 98 GLU A N 1
ATOM 768 C CA . GLU A 1 98 ? -10.857 -1.463 1.016 1.00 89.81 98 GLU A CA 1
ATOM 769 C C . GLU A 1 98 ? -9.714 -1.029 1.934 1.00 89.81 98 GLU A C 1
ATOM 771 O O . GLU A 1 98 ? -8.544 -1.100 1.548 1.00 89.81 98 GLU A O 1
ATOM 776 N N . VAL A 1 99 ? -10.049 -0.593 3.149 1.00 87.12 99 VAL A N 1
ATOM 777 C CA . VAL A 1 99 ? -9.072 -0.293 4.201 1.00 87.12 99 VAL A CA 1
ATOM 778 C C . VAL A 1 99 ? -9.343 -1.212 5.377 1.00 87.12 99 VAL A C 1
ATOM 780 O O . VAL A 1 99 ? -10.389 -1.114 6.018 1.00 87.12 99 VAL A O 1
ATOM 783 N N . ILE A 1 100 ? -8.369 -2.067 5.671 1.00 86.38 100 ILE A N 1
ATOM 784 C CA . ILE A 1 100 ? -8.393 -2.981 6.803 1.00 86.38 100 ILE A CA 1
ATOM 785 C C . ILE A 1 100 ? -7.385 -2.478 7.833 1.00 86.38 100 ILE A C 1
ATOM 787 O O . ILE A 1 100 ? -6.174 -2.440 7.585 1.00 86.38 100 ILE A O 1
ATOM 791 N N . GLY A 1 101 ? -7.885 -2.063 8.995 1.00 77.31 101 GLY A N 1
ATOM 792 C CA . GLY A 1 101 ? -7.026 -1.735 10.130 1.00 77.31 101 GLY A CA 1
ATOM 793 C C . GLY A 1 101 ? -6.320 -2.986 10.656 1.00 77.31 101 GLY A C 1
ATOM 794 O O . GLY A 1 101 ? -6.916 -4.065 10.693 1.00 77.31 101 GLY A O 1
ATOM 795 N N . ILE A 1 102 ? -5.048 -2.856 11.048 1.00 75.81 102 ILE A N 1
ATOM 796 C CA . ILE A 1 102 ? -4.330 -3.917 11.764 1.00 75.81 102 ILE A CA 1
ATOM 797 C C . ILE A 1 102 ? -3.846 -3.401 13.120 1.00 75.81 102 ILE A C 1
ATOM 799 O O . ILE A 1 102 ? -3.301 -2.305 13.227 1.00 75.81 102 ILE A O 1
ATOM 803 N N . ALA A 1 103 ? -4.045 -4.203 14.170 1.00 59.22 103 ALA A N 1
ATOM 804 C CA . ALA A 1 103 ? -3.681 -3.831 15.539 1.00 59.22 103 ALA A CA 1
ATOM 805 C C . ALA A 1 103 ? -2.158 -3.835 15.779 1.00 59.22 103 ALA A C 1
ATOM 807 O O . ALA A 1 103 ? -1.666 -3.108 16.638 1.00 59.22 103 ALA A O 1
ATOM 808 N N . GLN A 1 104 ? -1.398 -4.637 15.020 1.00 64.50 104 GLN A N 1
ATOM 809 C CA . GLN A 1 104 ? 0.055 -4.736 15.148 1.00 64.50 104 GLN A CA 1
ATOM 810 C C . GLN A 1 104 ? 0.696 -5.104 13.805 1.00 64.50 104 GLN A C 1
ATOM 812 O O . GLN A 1 104 ? 0.319 -6.095 13.183 1.00 64.50 104 GLN A O 1
ATOM 817 N N . TYR A 1 105 ? 1.679 -4.317 13.363 1.00 67.69 105 TYR A N 1
ATOM 818 C CA . TYR A 1 105 ? 2.506 -4.662 12.206 1.00 67.69 105 TYR A CA 1
ATOM 819 C C . TYR A 1 105 ? 3.467 -5.793 12.569 1.00 67.69 105 TYR A C 1
ATOM 821 O O . TYR A 1 105 ? 4.251 -5.658 13.512 1.00 67.69 105 TYR A O 1
ATOM 829 N N . HIS A 1 106 ? 3.444 -6.884 11.802 1.00 64.25 106 HIS A N 1
ATOM 830 C CA . HIS A 1 106 ? 4.427 -7.950 11.933 1.00 64.25 106 HIS A CA 1
ATOM 831 C C . HIS A 1 106 ? 5.435 -7.869 10.774 1.00 64.25 106 HIS A C 1
ATOM 833 O O . HIS A 1 106 ? 5.050 -8.046 9.621 1.00 64.25 106 HIS A O 1
ATOM 839 N N . PRO A 1 107 ? 6.747 -7.699 11.025 1.00 62.19 107 PRO A N 1
ATOM 840 C CA . PRO A 1 107 ? 7.751 -7.503 9.967 1.00 62.19 107 PRO A CA 1
ATOM 841 C C . PRO A 1 107 ? 7.965 -8.718 9.047 1.00 62.19 107 PRO A C 1
ATOM 843 O O . PRO A 1 107 ? 8.707 -8.633 8.074 1.00 62.19 107 PRO A O 1
ATOM 846 N N . LYS A 1 108 ? 7.332 -9.854 9.360 1.00 62.41 108 LYS A N 1
ATOM 847 C CA . LYS A 1 108 ? 7.338 -11.075 8.536 1.00 62.41 108 LYS A CA 1
ATOM 848 C C . LYS A 1 108 ? 6.134 -11.167 7.595 1.00 62.41 108 LYS A C 1
ATOM 850 O O . LYS A 1 108 ? 6.072 -12.088 6.787 1.00 62.41 108 LYS A O 1
ATOM 855 N N . GLU A 1 109 ? 5.164 -10.270 7.728 1.00 65.50 109 GLU A N 1
ATOM 856 C CA . GLU A 1 109 ? 4.011 -10.230 6.844 1.00 65.50 109 GLU A CA 1
ATOM 857 C C . GLU A 1 109 ? 4.437 -9.641 5.496 1.00 65.50 109 GLU A C 1
ATOM 859 O O . GLU A 1 109 ? 5.156 -8.641 5.442 1.00 65.50 109 GLU A O 1
ATOM 864 N N . LEU A 1 110 ? 4.032 -10.283 4.396 1.00 62.72 110 LEU A N 1
ATOM 865 C CA . LEU A 1 110 ? 4.258 -9.750 3.056 1.00 62.72 110 LEU A CA 1
ATOM 866 C C . LEU A 1 110 ? 3.647 -8.350 2.989 1.00 62.72 110 LEU A C 1
ATOM 868 O O . LEU A 1 110 ? 2.429 -8.198 3.041 1.00 62.72 110 LEU A O 1
ATOM 872 N N . GLN A 1 111 ? 4.498 -7.336 2.835 1.00 76.00 111 GLN A N 1
ATOM 873 C CA . GLN A 1 111 ? 4.054 -5.942 2.752 1.00 76.00 111 GLN A CA 1
ATOM 874 C C . GLN A 1 111 ? 3.225 -5.666 1.494 1.00 76.00 111 GLN A C 1
ATOM 876 O O . GLN A 1 111 ? 2.590 -4.624 1.363 1.00 76.00 111 GLN A O 1
ATOM 881 N N . PHE A 1 112 ? 3.239 -6.604 0.550 1.00 78.62 112 PHE A N 1
ATOM 882 C CA . PHE A 1 112 ? 2.615 -6.450 -0.738 1.00 78.62 112 PHE A CA 1
ATOM 883 C C . PHE A 1 112 ? 2.260 -7.805 -1.348 1.00 78.62 112 PHE A C 1
ATOM 885 O O . PHE A 1 112 ? 3.091 -8.714 -1.409 1.00 78.62 112 PHE A O 1
ATOM 892 N N . LYS A 1 113 ? 1.031 -7.930 -1.848 1.00 84.94 113 LYS A N 1
ATOM 893 C CA . LYS A 1 113 ? 0.538 -9.128 -2.524 1.00 84.94 113 LYS A CA 1
ATOM 894 C C . LYS A 1 113 ? -0.319 -8.744 -3.723 1.00 84.94 113 LYS A C 1
ATOM 896 O O . LYS A 1 113 ? -1.362 -8.107 -3.576 1.00 84.94 113 LYS A O 1
ATOM 901 N N . LYS A 1 114 ? 0.083 -9.185 -4.920 1.00 86.81 114 LYS A N 1
ATOM 902 C CA . LYS A 1 114 ? -0.773 -9.115 -6.112 1.00 86.81 114 LYS A CA 1
ATOM 903 C C . LYS A 1 114 ? -1.894 -10.138 -5.983 1.00 86.81 114 LYS A C 1
ATOM 905 O O . LYS A 1 114 ? -1.630 -11.325 -5.826 1.00 86.81 114 LYS A O 1
ATOM 910 N N . LEU A 1 115 ? -3.134 -9.672 -6.054 1.00 87.44 115 LEU A N 1
ATOM 911 C CA . LEU A 1 115 ? -4.321 -10.522 -6.006 1.00 87.44 115 LEU A CA 1
ATOM 912 C C . LEU A 1 115 ? -4.834 -10.873 -7.401 1.00 87.44 115 LEU A C 1
ATOM 914 O O . LEU A 1 115 ? -5.349 -11.965 -7.609 1.00 87.44 115 LEU A O 1
ATOM 918 N N . SER A 1 116 ? -4.727 -9.946 -8.355 1.00 87.31 116 SER A N 1
ATOM 919 C CA . SER A 1 116 ? -5.211 -10.159 -9.721 1.00 87.31 116 SER A CA 1
ATOM 920 C C . SER A 1 116 ? -4.559 -9.198 -10.713 1.00 87.31 116 SER A C 1
ATOM 922 O O . SER A 1 116 ? -4.217 -8.073 -10.359 1.00 87.31 116 SER A O 1
ATOM 924 N N . ALA A 1 117 ? -4.422 -9.623 -11.971 1.00 80.06 117 ALA A N 1
ATOM 925 C CA . ALA A 1 117 ? -4.058 -8.762 -13.101 1.00 80.06 117 ALA A CA 1
ATOM 926 C C . ALA A 1 117 ? -5.288 -8.237 -13.876 1.00 80.06 117 ALA A C 1
ATOM 928 O O . ALA A 1 117 ? -5.145 -7.432 -14.785 1.00 80.06 117 ALA A O 1
ATOM 929 N N . ALA A 1 118 ? -6.509 -8.655 -13.525 1.00 65.00 118 ALA A N 1
ATOM 930 C CA . ALA A 1 118 ? -7.709 -8.434 -14.342 1.00 65.00 118 ALA A CA 1
ATOM 931 C C . ALA A 1 118 ? -8.239 -6.982 -14.368 1.00 65.00 118 ALA A C 1
ATOM 933 O O . ALA A 1 118 ? -9.251 -6.716 -15.011 1.00 65.00 118 ALA A O 1
ATOM 934 N N . HIS A 1 119 ? -7.589 -6.049 -13.665 1.00 66.25 119 HIS A N 1
ATOM 935 C CA . HIS A 1 119 ? -7.985 -4.634 -13.612 1.00 66.25 119 HIS A CA 1
ATOM 936 C C . HIS A 1 119 ? -7.287 -3.750 -14.661 1.00 66.25 119 HIS A C 1
ATOM 938 O O . HIS A 1 119 ? -7.467 -2.537 -14.651 1.00 66.25 119 HIS A O 1
ATOM 944 N N . CYS A 1 120 ? -6.508 -4.346 -15.567 1.00 67.38 120 CYS A N 1
ATOM 945 C CA . CYS A 1 120 ? -5.884 -3.649 -16.688 1.00 67.38 120 CYS A CA 1
ATOM 946 C C . CYS A 1 120 ? -6.853 -3.646 -17.882 1.00 67.38 120 CYS A C 1
ATOM 948 O O . CYS A 1 120 ? -6.968 -4.654 -18.581 1.00 67.38 120 CYS A O 1
ATOM 950 N N . ARG A 1 121 ? -7.590 -2.554 -18.089 1.00 60.03 121 ARG A N 1
ATOM 951 C CA . ARG A 1 121 ? -8.387 -2.306 -19.300 1.00 60.03 121 ARG A CA 1
ATOM 952 C C . ARG A 1 121 ? -8.172 -0.880 -19.769 1.00 60.03 121 ARG A C 1
ATOM 954 O O . ARG A 1 121 ? -8.115 0.008 -18.889 1.00 60.03 121 ARG A O 1
#

Radius of gyration: 21.47 Å; chains: 1; bounding box: 80×24×40 Å

Sequence (121 aa):
MAAKIRFFSLTLILLNLFSFKLASAFELECGVYEIIGRYDSENQILWVYESTNARMPLSLFGKATLTGFLPGSTNHYRVKVAVNKKIPNRGGSAKLLEVIGIAQYHPKELQFKKLSAAHCR

Secondary structure (DSSP, 8-state):
-----SSSSHHHHHHHHS---------B-SEEEEEEEEEETTTTEEEEEPTTS-EEEEEEESPPEEES----TT-EEEEEEEESS-B-TT-EEEEEEEEEE-SS--TTS-SEEEEESTT--

Foldseek 3Di:
DDDDDDDPPPVVVVVVVPPPPPPPWDKDAFAKKWAKAQADPVQRWGWGADPVRQTAIEREDDDADEDEDDDDPRWIWGWIWGGQHMATSNYDYTYTYYIYTDHDDDPPDDRMDGPTNVNHD